Protein AF-A0A2T4IKH6-F1 (afdb_monomer_lite)

pLDDT: mean 88.62, std 9.6, range [51.62, 98.0]

Secondary structure (DSSP, 8-state):
-HHHHHHHHHHHT--HHHHHHHHHHHHHHHHHHTTTSHHHHHHHTSTTHHHHHHHHTT--

Structure (mmCIF, N/CA/C/O backbone):
data_AF-A0A2T4IKH6-F1
#
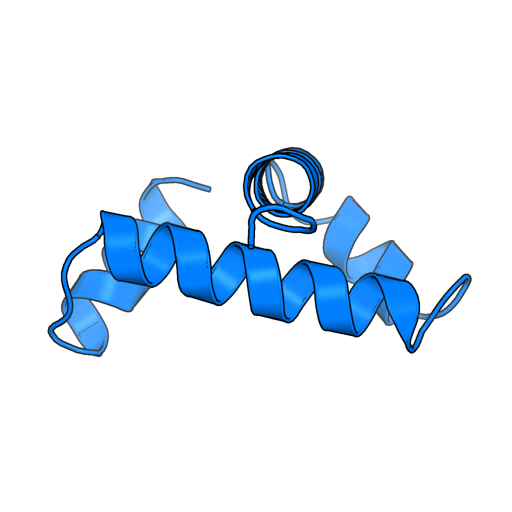_entry.id   AF-A0A2T4IKH6-F1
#
loop_
_atom_site.group_PDB
_atom_site.id
_atom_site.type_symbol
_atom_site.label_atom_id
_atom_site.label_alt_id
_atom_site.label_comp_id
_atom_site.label_asym_id
_atom_site.label_entity_id
_atom_site.label_seq_id
_atom_site.pdbx_PDB_ins_code
_atom_site.Cartn_x
_atom_site.Cartn_y
_atom_site.Cartn_z
_atom_site.occupancy
_atom_site.B_iso_or_equiv
_atom_site.au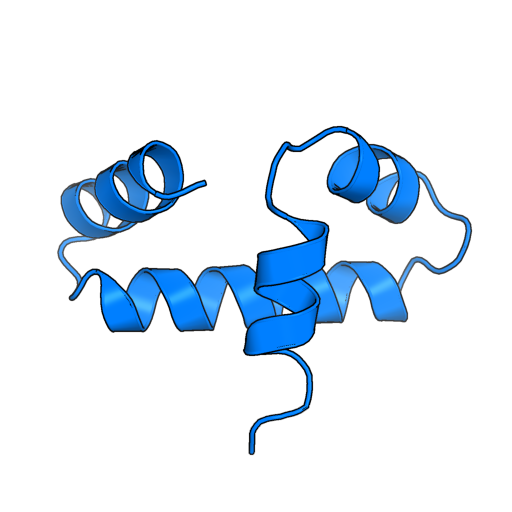th_seq_id
_atom_site.auth_comp_id
_atom_site.auth_asym_id
_atom_site.auth_atom_id
_atom_site.pdbx_PDB_model_num
ATOM 1 N N . MET A 1 1 ? -4.713 5.585 -1.346 1.00 88.31 1 MET A N 1
ATOM 2 C CA . MET A 1 1 ? -4.284 4.314 -0.727 1.00 88.31 1 MET A CA 1
ATOM 3 C C . MET A 1 1 ? -5.262 3.792 0.324 1.00 88.31 1 MET A C 1
ATOM 5 O O . MET A 1 1 ? -5.761 2.689 0.149 1.00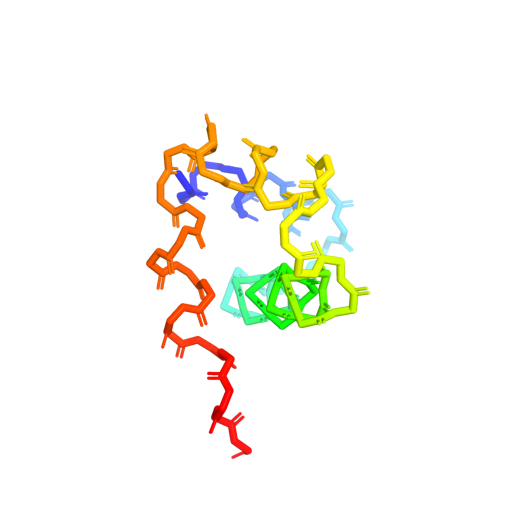 88.31 1 MET A O 1
ATOM 9 N N . GLU A 1 2 ? -5.608 4.570 1.355 1.00 89.06 2 GLU A N 1
ATOM 10 C CA . GLU A 1 2 ? -6.522 4.132 2.433 1.00 89.06 2 GLU A CA 1
ATOM 11 C C . GLU A 1 2 ? -7.857 3.551 1.941 1.00 89.06 2 GLU A C 1
ATOM 13 O O . GLU A 1 2 ? -8.246 2.467 2.366 1.00 89.06 2 GLU A O 1
ATOM 18 N N . GLU A 1 3 ? -8.540 4.216 1.002 1.00 92.25 3 GLU A N 1
ATOM 19 C CA . GLU A 1 3 ? -9.807 3.708 0.450 1.00 92.25 3 GLU A CA 1
ATOM 20 C C . GLU A 1 3 ? -9.631 2.338 -0.226 1.00 92.25 3 GLU A C 1
ATOM 22 O O . GLU A 1 3 ? -10.453 1.439 -0.061 1.00 92.25 3 GLU A O 1
ATOM 27 N N . PHE A 1 4 ? -8.536 2.147 -0.964 1.00 92.00 4 PHE A N 1
ATOM 28 C CA . PHE A 1 4 ? -8.255 0.890 -1.654 1.00 92.00 4 PHE A CA 1
ATOM 29 C C . PHE A 1 4 ? -7.983 -0.245 -0.665 1.00 92.00 4 PHE A C 1
ATOM 31 O O . PHE A 1 4 ? -8.569 -1.319 -0.795 1.00 92.00 4 PHE A O 1
ATOM 38 N N . VAL A 1 5 ? -7.159 0.008 0.355 1.00 93.25 5 VAL A N 1
ATOM 39 C CA . VAL A 1 5 ? -6.881 -0.965 1.420 1.00 93.25 5 VAL A CA 1
ATOM 40 C C . VAL A 1 5 ? -8.161 -1.303 2.188 1.00 93.25 5 VAL A C 1
ATOM 42 O O . VAL A 1 5 ? -8.452 -2.476 2.403 1.00 93.25 5 VAL A O 1
ATOM 45 N N . SER A 1 6 ? -8.983 -0.301 2.514 1.00 95.00 6 SER A N 1
ATOM 46 C CA . SER A 1 6 ? -10.278 -0.489 3.181 1.00 95.00 6 SER A CA 1
ATOM 47 C C . SER A 1 6 ? -11.246 -1.348 2.356 1.00 95.00 6 SER A C 1
ATOM 49 O O . SER A 1 6 ? -11.906 -2.250 2.885 1.00 95.00 6 SER A O 1
ATOM 51 N N . ARG A 1 7 ? -11.288 -1.149 1.032 1.00 96.25 7 ARG A N 1
ATOM 52 C CA . ARG A 1 7 ? -12.086 -1.987 0.123 1.00 96.25 7 ARG A CA 1
ATOM 53 C C . ARG A 1 7 ? -11.577 -3.426 0.067 1.00 96.25 7 ARG A C 1
ATOM 55 O O . ARG A 1 7 ? -12.397 -4.340 0.072 1.00 96.25 7 ARG A O 1
ATOM 62 N N . ILE A 1 8 ? -10.261 -3.646 0.047 1.00 95.50 8 ILE A N 1
ATOM 63 C CA . ILE A 1 8 ? -9.681 -4.998 0.120 1.00 95.50 8 ILE A CA 1
ATOM 64 C C . ILE A 1 8 ? -10.054 -5.665 1.443 1.00 95.50 8 ILE A C 1
ATOM 66 O O . ILE A 1 8 ? -10.586 -6.773 1.432 1.00 95.50 8 ILE A O 1
ATOM 70 N N . ALA A 1 9 ? -9.835 -4.976 2.564 1.00 97.12 9 ALA A N 1
ATOM 71 C CA . ALA A 1 9 ? -10.145 -5.473 3.899 1.00 97.12 9 ALA A CA 1
ATOM 72 C C . ALA A 1 9 ? -11.616 -5.900 4.015 1.00 97.12 9 ALA A C 1
ATOM 74 O O . ALA A 1 9 ? -11.911 -7.012 4.447 1.00 97.12 9 ALA A O 1
ATOM 75 N N . THR A 1 10 ? -12.530 -5.062 3.518 1.00 98.00 10 THR A N 1
ATOM 76 C CA . THR A 1 10 ? -13.974 -5.340 3.502 1.00 98.00 10 THR A CA 1
ATOM 77 C C . THR A 1 10 ? -14.324 -6.544 2.628 1.00 98.00 10 THR A C 1
ATOM 79 O O . THR A 1 10 ? -15.078 -7.413 3.055 1.00 98.00 10 THR A O 1
ATOM 82 N N . ASN A 1 11 ? -13.779 -6.619 1.411 1.00 97.69 11 ASN A N 1
ATOM 83 C CA . ASN A 1 11 ? -14.122 -7.677 0.457 1.00 97.69 11 ASN A CA 1
ATOM 84 C C . ASN A 1 11 ? -13.573 -9.050 0.861 1.00 97.69 11 ASN A C 1
ATOM 86 O O . ASN A 1 11 ? -14.188 -10.068 0.557 1.00 97.69 11 ASN A O 1
ATOM 90 N N . VAL A 1 12 ? -12.407 -9.080 1.510 1.00 96.38 12 VAL A N 1
ATOM 91 C CA . VAL A 1 12 ? -11.744 -10.318 1.949 1.00 96.38 12 VAL A CA 1
ATOM 92 C C . VAL A 1 12 ? -12.156 -10.695 3.381 1.00 96.38 12 VAL A C 1
ATOM 94 O O . VAL A 1 12 ? -12.035 -11.854 3.767 1.00 96.38 12 VAL A O 1
ATOM 97 N N . GLY A 1 13 ? -12.689 -9.746 4.157 1.00 96.94 13 GLY A N 1
ATOM 98 C CA . GLY A 1 13 ? -13.112 -9.962 5.542 1.00 96.94 13 GLY A CA 1
ATOM 99 C C . GLY A 1 13 ? -11.943 -10.006 6.527 1.00 96.94 13 GLY A C 1
ATOM 100 O O . GLY A 1 13 ? -11.952 -10.811 7.455 1.00 96.94 13 GLY A O 1
ATOM 101 N N . VAL A 1 14 ? -10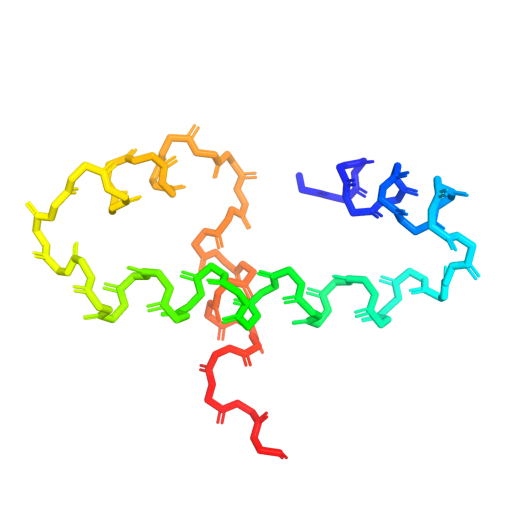.924 -9.170 6.311 1.00 97.25 14 VAL A N 1
ATOM 102 C CA . VAL A 1 14 ? -9.715 -9.101 7.148 1.00 97.25 14 VAL A CA 1
ATOM 103 C C . VAL A 1 14 ? -9.575 -7.742 7.820 1.00 97.25 14 VAL A C 1
ATOM 105 O O . VAL A 1 14 ? -10.194 -6.761 7.410 1.00 97.25 14 VAL A O 1
ATOM 108 N N . ASP A 1 15 ? -8.735 -7.686 8.852 1.00 96.44 15 ASP A N 1
ATOM 109 C CA . ASP A 1 15 ? -8.390 -6.431 9.511 1.00 96.44 15 ASP A CA 1
ATOM 110 C C . ASP A 1 15 ? -7.718 -5.445 8.524 1.00 96.44 15 ASP A C 1
ATOM 112 O O . ASP A 1 15 ? -6.851 -5.861 7.743 1.00 96.44 15 ASP A O 1
ATOM 116 N N . PRO A 1 16 ? -8.078 -4.145 8.537 1.00 94.25 16 PRO A N 1
ATOM 117 C CA . PRO A 1 16 ? -7.482 -3.154 7.645 1.00 94.25 16 PRO A CA 1
ATOM 118 C C . PRO A 1 16 ? -5.961 -3.031 7.758 1.00 94.25 16 PRO A C 1
ATOM 120 O O . PRO A 1 16 ? -5.308 -2.838 6.737 1.00 94.25 16 PRO A O 1
ATOM 123 N N . ALA A 1 17 ? -5.377 -3.177 8.951 1.00 93.81 17 ALA A N 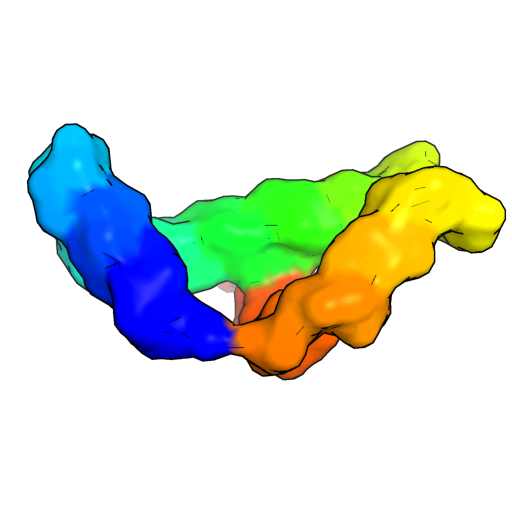1
ATOM 124 C CA . ALA A 1 17 ? -3.927 -3.121 9.123 1.00 93.81 17 ALA A CA 1
ATOM 125 C C . ALA A 1 17 ? -3.241 -4.367 8.542 1.00 93.81 17 ALA A C 1
ATOM 127 O O . ALA A 1 17 ? -2.155 -4.263 7.970 1.00 93.81 17 ALA A O 1
ATOM 128 N N . LEU A 1 18 ? -3.892 -5.534 8.613 1.00 95.31 18 LEU A N 1
ATOM 129 C CA . LEU A 1 18 ? -3.408 -6.741 7.939 1.00 95.31 18 LEU A CA 1
ATOM 130 C C . LEU A 1 18 ? -3.454 -6.589 6.412 1.00 95.31 18 LEU A C 1
ATOM 132 O O . LEU A 1 18 ? -2.501 -6.970 5.733 1.00 95.31 18 LEU A O 1
ATOM 136 N N . ALA A 1 19 ? -4.530 -6.010 5.871 1.00 96.31 19 ALA A N 1
ATOM 137 C CA . ALA A 1 19 ? -4.628 -5.712 4.443 1.00 96.31 19 ALA A CA 1
ATOM 138 C C . ALA A 1 19 ? -3.559 -4.698 3.998 1.00 96.31 19 ALA A C 1
ATOM 140 O O . ALA A 1 19 ? -2.924 -4.904 2.966 1.00 96.31 19 ALA A O 1
ATOM 141 N N . ASP A 1 20 ? -3.324 -3.648 4.791 1.00 94.75 20 ASP A N 1
ATOM 142 C CA . ASP A 1 20 ? -2.296 -2.627 4.546 1.00 94.75 20 ASP A CA 1
ATOM 143 C C . ASP A 1 20 ? -0.903 -3.265 4.440 1.00 94.75 20 ASP A C 1
ATOM 145 O O . ASP A 1 20 ? -0.211 -3.088 3.434 1.00 94.75 20 ASP A O 1
ATOM 149 N N . LYS A 1 21 ? -0.539 -4.092 5.434 1.00 94.75 21 LYS A N 1
ATOM 150 C CA . LYS A 1 21 ? 0.744 -4.808 5.465 1.00 94.75 21 LYS A CA 1
ATOM 151 C C . LYS A 1 21 ? 0.885 -5.760 4.279 1.00 94.75 21 LYS A C 1
ATOM 153 O O . LYS A 1 21 ? 1.897 -5.740 3.582 1.00 94.75 21 LYS A O 1
ATOM 158 N N . ALA A 1 22 ? -0.132 -6.585 4.019 1.00 95.56 22 ALA A N 1
ATOM 159 C CA . ALA A 1 22 ? -0.104 -7.563 2.933 1.00 95.56 22 ALA A CA 1
ATOM 160 C C . ALA A 1 22 ? 0.063 -6.902 1.558 1.00 95.56 22 ALA A C 1
ATOM 162 O O . ALA A 1 22 ? 0.887 -7.349 0.762 1.00 95.56 22 ALA A O 1
ATOM 163 N N . VAL A 1 23 ? -0.678 -5.822 1.289 1.00 93.81 23 VAL A N 1
ATOM 164 C CA . VAL A 1 23 ? -0.572 -5.083 0.024 1.00 93.81 23 VAL A CA 1
ATOM 165 C C . VAL A 1 23 ? 0.812 -4.451 -0.115 1.00 93.81 23 VAL A C 1
ATOM 167 O O . VAL A 1 23 ? 1.415 -4.576 -1.179 1.00 93.81 23 VAL A O 1
ATOM 170 N N . GLY A 1 24 ? 1.350 -3.839 0.944 1.00 93.50 24 GLY A N 1
ATOM 171 C CA . GLY A 1 24 ? 2.711 -3.295 0.935 1.00 93.50 24 GLY A CA 1
ATOM 172 C C . GLY A 1 24 ? 3.768 -4.350 0.592 1.00 93.50 24 GLY A C 1
ATOM 173 O O . GLY A 1 24 ? 4.560 -4.144 -0.326 1.00 93.50 24 GLY A O 1
ATOM 174 N N . MET A 1 25 ? 3.713 -5.521 1.236 1.00 94.00 25 MET A N 1
ATOM 175 C CA . MET A 1 25 ? 4.627 -6.638 0.954 1.00 94.00 25 MET A CA 1
ATOM 176 C C . MET A 1 25 ? 4.496 -7.167 -0.485 1.00 94.00 25 MET A C 1
ATOM 178 O O . MET A 1 25 ? 5.503 -7.443 -1.136 1.00 94.00 25 MET A O 1
ATOM 182 N N . MET A 1 26 ? 3.271 -7.290 -1.013 1.00 92.06 26 MET A N 1
ATOM 183 C CA . MET A 1 26 ? 3.040 -7.728 -2.398 1.00 92.06 26 MET A CA 1
ATOM 184 C C . MET A 1 26 ? 3.619 -6.737 -3.411 1.00 92.06 26 MET A C 1
ATOM 186 O O . MET A 1 26 ? 4.266 -7.143 -4.375 1.00 92.06 26 MET A O 1
ATOM 190 N N . LEU A 1 27 ? 3.405 -5.438 -3.192 1.00 91.69 27 LEU A N 1
ATOM 191 C CA . LEU A 1 27 ? 3.936 -4.393 -4.063 1.00 91.69 27 LEU A CA 1
ATOM 192 C C . LEU A 1 27 ? 5.467 -4.318 -3.977 1.00 91.69 27 LEU A C 1
ATOM 194 O O . LEU A 1 27 ? 6.116 -4.198 -5.014 1.00 91.69 27 LEU A O 1
ATOM 198 N N . GLY A 1 28 ? 6.047 -4.468 -2.783 1.00 90.75 28 GLY A N 1
ATOM 199 C CA . GLY A 1 28 ? 7.499 -4.507 -2.588 1.00 90.75 28 GLY A CA 1
ATOM 200 C C . GLY A 1 28 ? 8.153 -5.714 -3.259 1.00 90.75 28 GLY A C 1
ATOM 201 O O . GLY A 1 28 ? 9.159 -5.587 -3.956 1.00 90.75 28 GLY A O 1
ATOM 202 N N . PHE A 1 29 ? 7.524 -6.890 -3.165 1.00 90.69 29 PHE A N 1
ATOM 203 C CA . PHE A 1 29 ? 7.935 -8.067 -3.933 1.00 90.69 29 PHE A CA 1
ATOM 204 C C . PHE A 1 29 ? 7.927 -7.803 -5.444 1.00 90.69 29 PHE A C 1
ATOM 206 O O . PHE A 1 29 ? 8.931 -8.047 -6.110 1.00 90.69 29 PHE A O 1
ATOM 213 N N . LEU A 1 30 ? 6.832 -7.255 -5.983 1.00 89.44 30 LEU A N 1
ATOM 214 C CA . LEU A 1 30 ? 6.741 -6.934 -7.410 1.00 89.44 30 LEU A CA 1
ATOM 215 C C . LEU A 1 30 ? 7.790 -5.902 -7.844 1.00 89.44 30 LEU A C 1
ATOM 217 O O . LEU A 1 30 ? 8.341 -6.028 -8.934 1.00 89.44 30 LEU A O 1
ATOM 221 N N . GLN A 1 31 ? 8.089 -4.907 -7.006 1.00 85.19 31 GLN A N 1
ATOM 222 C CA . GLN A 1 31 ? 9.115 -3.903 -7.289 1.00 85.19 31 GLN A CA 1
ATOM 223 C C . GLN A 1 31 ? 10.518 -4.524 -7.378 1.00 85.19 31 GLN A C 1
ATOM 225 O O . GLN A 1 31 ? 11.280 -4.167 -8.276 1.00 85.19 31 GLN A O 1
ATOM 230 N N . ARG A 1 32 ? 10.851 -5.473 -6.491 1.00 86.06 32 ARG A N 1
ATOM 231 C CA . ARG A 1 32 ? 12.141 -6.186 -6.507 1.00 86.06 32 ARG A CA 1
ATOM 232 C C . ARG A 1 32 ? 12.296 -7.106 -7.714 1.00 86.06 32 ARG A C 1
ATOM 234 O O . ARG A 1 32 ? 13.325 -7.070 -8.380 1.00 86.06 32 ARG A O 1
ATOM 241 N N . GLU A 1 33 ? 11.281 -7.918 -7.993 1.00 84.81 33 GLU A N 1
ATOM 242 C CA . GLU A 1 33 ? 11.345 -8.935 -9.053 1.00 84.81 33 GLU A CA 1
ATOM 243 C C . GLU A 1 33 ? 11.250 -8.345 -10.465 1.00 84.81 33 GLU A C 1
ATOM 245 O O . GLU A 1 33 ? 11.655 -8.977 -11.439 1.00 84.81 33 GLU A O 1
ATOM 250 N N . ALA A 1 34 ? 10.719 -7.129 -10.600 1.00 73.06 34 ALA A N 1
ATOM 251 C CA . ALA A 1 34 ? 10.532 -6.464 -11.884 1.00 73.06 34 ALA A CA 1
ATOM 252 C C . ALA A 1 34 ? 11.176 -5.070 -11.917 1.00 73.06 34 ALA A C 1
ATOM 254 O O . ALA A 1 34 ? 10.584 -4.132 -12.460 1.00 73.06 34 ALA A O 1
ATOM 255 N N . ALA A 1 35 ? 12.387 -4.947 -11.362 1.00 66.12 35 ALA A N 1
ATOM 256 C CA . ALA A 1 35 ? 13.193 -3.731 -11.448 1.00 66.12 35 ALA A CA 1
ATOM 257 C C . ALA A 1 35 ? 13.286 -3.235 -12.909 1.00 66.12 35 ALA A C 1
ATOM 259 O O . ALA A 1 35 ? 13.523 -4.018 -13.830 1.00 66.12 35 ALA A O 1
ATOM 260 N N . ASP A 1 36 ? 13.022 -1.940 -13.120 1.00 70.06 36 ASP A N 1
ATOM 261 C CA . ASP A 1 36 ? 12.916 -1.264 -14.429 1.00 70.06 36 ASP A CA 1
ATOM 262 C C . ASP A 1 36 ? 11.838 -1.808 -15.395 1.00 70.06 36 ASP A C 1
ATOM 264 O O . ASP A 1 36 ? 11.798 -1.474 -16.585 1.00 70.06 36 ASP A O 1
ATOM 268 N N . GLY A 1 37 ? 10.914 -2.624 -14.882 1.00 79.25 37 GLY A N 1
ATOM 269 C CA . GLY A 1 37 ? 9.851 -3.265 -15.643 1.00 79.25 37 GLY A CA 1
ATOM 270 C C . GLY A 1 37 ? 8.499 -2.532 -15.618 1.00 79.25 37 GLY A C 1
ATOM 271 O O . GLY A 1 37 ? 8.305 -1.521 -14.938 1.00 79.25 37 GLY A O 1
ATOM 272 N N . PRO A 1 38 ? 7.496 -3.060 -16.346 1.00 84.38 38 PRO A N 1
ATOM 273 C CA . PRO A 1 38 ? 6.126 -2.539 -16.335 1.00 84.38 38 PRO A CA 1
ATOM 274 C C . PRO A 1 38 ? 5.494 -2.462 -14.937 1.00 84.38 38 PRO A C 1
ATOM 276 O O . PRO A 1 38 ? 4.649 -1.599 -14.711 1.00 84.38 38 PRO A O 1
ATOM 279 N N . ALA A 1 39 ? 5.909 -3.330 -14.008 1.00 85.19 39 ALA A N 1
ATOM 280 C CA . ALA A 1 39 ? 5.421 -3.331 -12.632 1.00 85.19 39 ALA A CA 1
ATOM 281 C C . ALA A 1 39 ? 5.866 -2.079 -11.863 1.00 85.19 39 ALA A C 1
ATOM 283 O O . ALA A 1 39 ? 5.033 -1.456 -11.215 1.00 85.19 39 ALA A O 1
ATOM 284 N N . THR A 1 40 ? 7.124 -1.649 -12.002 1.00 85.62 40 THR A N 1
ATOM 285 C CA . THR A 1 40 ? 7.610 -0.403 -11.389 1.00 85.62 40 THR A CA 1
ATOM 286 C C . THR A 1 40 ? 6.803 0.795 -11.874 1.00 85.62 40 THR A C 1
ATOM 288 O O . THR A 1 40 ? 6.264 1.537 -11.059 1.00 85.62 40 THR A O 1
ATOM 291 N N . ARG A 1 41 ? 6.594 0.918 -13.194 1.00 88.31 41 ARG A N 1
ATOM 292 C CA . ARG A 1 41 ? 5.760 1.997 -13.758 1.00 88.31 41 ARG A CA 1
ATOM 293 C C . ARG A 1 41 ? 4.311 1.949 -13.272 1.00 88.31 41 ARG A C 1
ATOM 295 O O . ARG A 1 41 ? 3.690 2.991 -13.093 1.00 88.31 41 ARG A O 1
ATOM 302 N N . MET A 1 42 ? 3.757 0.751 -13.084 1.00 88.94 42 MET A N 1
ATOM 303 C CA . MET A 1 42 ? 2.414 0.583 -12.529 1.00 88.94 42 MET A CA 1
ATOM 304 C C . MET A 1 42 ? 2.355 1.054 -11.071 1.00 88.94 42 MET A C 1
ATOM 306 O O . MET A 1 42 ? 1.424 1.766 -10.714 1.00 88.94 42 MET A O 1
ATOM 310 N N . ILE A 1 43 ? 3.335 0.678 -10.247 1.00 88.62 43 ILE A N 1
ATOM 311 C CA . ILE A 1 43 ? 3.412 1.066 -8.832 1.00 88.62 43 ILE A CA 1
ATOM 312 C C . ILE A 1 43 ? 3.540 2.587 -8.707 1.00 88.62 43 ILE A C 1
ATOM 314 O O . ILE A 1 43 ? 2.770 3.200 -7.975 1.00 88.62 43 ILE A O 1
ATOM 318 N N . GLU A 1 44 ? 4.431 3.207 -9.482 1.00 88.56 44 GLU A N 1
ATOM 319 C CA . GLU A 1 44 ? 4.615 4.666 -9.510 1.00 88.56 44 GLU A CA 1
ATOM 320 C C . GLU A 1 44 ? 3.355 5.426 -9.955 1.00 88.56 44 GLU A C 1
ATOM 322 O O . GLU A 1 44 ? 3.142 6.570 -9.556 1.00 88.56 44 GLU A O 1
ATOM 327 N N . ALA A 1 45 ? 2.498 4.796 -10.764 1.00 91.00 45 ALA A N 1
ATOM 328 C CA . ALA A 1 45 ? 1.235 5.380 -11.204 1.00 91.00 45 ALA A CA 1
ATOM 329 C C . ALA A 1 45 ? 0.116 5.302 -10.147 1.00 91.00 45 ALA A C 1
ATOM 331 O O . ALA A 1 45 ? -0.921 5.942 -10.328 1.00 91.00 45 ALA A O 1
ATOM 332 N N . ILE A 1 46 ? 0.288 4.533 -9.062 1.00 89.56 46 ILE A N 1
ATOM 333 C CA . ILE A 1 46 ? -0.705 4.393 -7.989 1.00 89.56 46 ILE A CA 1
ATOM 334 C C . ILE A 1 46 ? -0.369 5.372 -6.850 1.00 89.56 46 ILE A C 1
ATOM 336 O O . ILE A 1 46 ? 0.630 5.190 -6.150 1.00 89.56 46 ILE A O 1
ATOM 340 N N . PRO A 1 47 ? -1.221 6.380 -6.581 1.00 90.81 47 PRO A N 1
ATOM 341 C CA . PRO A 1 47 ? -0.973 7.332 -5.503 1.00 90.81 47 PRO A CA 1
ATOM 342 C C . PRO A 1 47 ? -0.910 6.654 -4.126 1.00 90.81 47 PRO A C 1
ATOM 344 O O . PRO A 1 47 ? -1.886 6.035 -3.676 1.00 90.81 47 PRO A O 1
ATOM 347 N N . GLY A 1 48 ? 0.217 6.820 -3.432 1.00 91.19 48 GLY A N 1
ATOM 348 C CA . GLY A 1 48 ? 0.458 6.243 -2.109 1.00 91.19 48 GLY A CA 1
ATOM 349 C C . GLY A 1 48 ? 1.043 4.826 -2.118 1.00 91.19 48 GLY A C 1
ATOM 350 O O . GLY A 1 48 ? 1.242 4.261 -1.045 1.00 91.19 48 GLY A O 1
ATOM 351 N N . ALA A 1 49 ? 1.267 4.211 -3.288 1.00 91.62 49 ALA A N 1
ATOM 352 C CA . ALA A 1 49 ? 1.792 2.847 -3.363 1.00 91.62 49 ALA A CA 1
ATOM 353 C C . ALA A 1 49 ? 3.275 2.773 -2.989 1.00 91.62 49 ALA A C 1
ATOM 355 O O . ALA A 1 49 ? 3.663 1.870 -2.253 1.00 91.62 49 ALA A O 1
ATOM 356 N N . SER A 1 50 ? 4.091 3.728 -3.440 1.00 89.94 50 SER A N 1
ATOM 357 C CA . SER A 1 50 ? 5.516 3.784 -3.093 1.00 89.94 50 SER A CA 1
ATOM 358 C C . SER A 1 50 ? 5.730 3.980 -1.591 1.00 89.94 50 SER A C 1
ATOM 360 O O . SER A 1 50 ? 6.596 3.340 -1.004 1.00 89.94 50 SER A O 1
ATOM 362 N N . GLU A 1 51 ? 4.910 4.811 -0.945 1.00 92.19 51 GLU A N 1
ATOM 363 C CA . GLU A 1 51 ? 4.921 5.008 0.505 1.00 92.19 51 GLU A CA 1
ATOM 364 C C . GLU A 1 51 ? 4.491 3.743 1.251 1.00 92.19 51 GLU A C 1
ATOM 366 O O . GLU A 1 51 ? 5.062 3.416 2.289 1.00 92.19 51 GLU A O 1
ATOM 371 N N . LEU A 1 52 ? 3.507 3.012 0.720 1.00 91.94 52 LEU A N 1
ATOM 372 C CA . LEU A 1 52 ? 3.042 1.759 1.310 1.00 91.94 52 LEU A CA 1
ATOM 373 C C . LEU A 1 52 ? 4.094 0.646 1.205 1.00 91.94 52 LEU A C 1
ATOM 375 O O . LEU A 1 52 ? 4.271 -0.113 2.155 1.00 91.94 52 LEU A O 1
ATOM 379 N N . VAL A 1 53 ? 4.807 0.575 0.076 1.00 91.19 53 VAL A N 1
ATOM 380 C CA . VAL A 1 53 ? 5.981 -0.291 -0.084 1.00 91.19 53 VAL A CA 1
ATOM 381 C C . VAL A 1 53 ? 7.044 0.109 0.928 1.00 91.19 53 VAL A C 1
ATOM 383 O O . VAL A 1 53 ? 7.430 -0.716 1.737 1.00 91.19 53 VAL A O 1
ATOM 386 N N . ALA A 1 54 ? 7.449 1.379 0.977 1.00 90.81 54 ALA A N 1
ATOM 387 C CA . ALA A 1 54 ? 8.475 1.840 1.915 1.00 90.81 54 ALA A CA 1
ATOM 388 C C . ALA A 1 54 ? 8.114 1.599 3.394 1.00 90.81 54 ALA A C 1
ATOM 390 O O . ALA A 1 54 ? 9.005 1.438 4.223 1.00 90.81 54 ALA A O 1
ATOM 391 N N . LYS A 1 55 ? 6.818 1.586 3.727 1.00 91.06 55 LYS A N 1
ATOM 392 C CA . LYS A 1 55 ? 6.318 1.323 5.080 1.00 91.06 55 LYS A CA 1
ATOM 393 C C . LYS A 1 55 ? 6.438 -0.145 5.494 1.00 91.06 55 LYS A C 1
ATOM 395 O O . LYS A 1 55 ? 6.682 -0.393 6.662 1.00 91.06 55 LYS A O 1
ATOM 400 N N . HIS A 1 56 ? 6.223 -1.096 4.583 1.00 90.69 56 HIS A N 1
ATOM 401 C CA . HIS A 1 56 ? 6.090 -2.523 4.933 1.00 90.69 56 HIS A CA 1
ATOM 402 C C . HIS A 1 56 ? 7.134 -3.430 4.287 1.00 90.69 56 HIS A C 1
ATOM 404 O O . HIS A 1 56 ? 7.278 -4.586 4.680 1.00 90.69 56 HIS A O 1
ATOM 410 N N . ASP A 1 57 ? 7.843 -2.942 3.278 1.00 75.06 57 ASP A N 1
ATOM 411 C CA . ASP A 1 57 ? 8.871 -3.690 2.580 1.00 75.06 57 ASP A CA 1
ATOM 412 C C . ASP A 1 57 ? 10.205 -3.549 3.323 1.00 75.06 57 ASP A C 1
ATOM 414 O O . ASP A 1 57 ? 10.869 -2.518 3.254 1.00 75.06 57 ASP A O 1
ATOM 418 N N . GLY A 1 58 ? 10.569 -4.591 4.076 1.00 64.94 58 GLY A N 1
ATOM 419 C CA . GLY A 1 58 ? 11.750 -4.617 4.949 1.00 64.94 58 GLY A CA 1
ATOM 420 C C . GLY A 1 58 ? 11.441 -4.655 6.451 1.00 64.94 58 GLY A C 1
ATOM 421 O O . GLY A 1 58 ? 12.375 -4.697 7.249 1.00 64.94 58 GLY A O 1
ATOM 422 N N . GLU A 1 59 ? 10.163 -4.658 6.843 1.00 57.19 59 GLU A N 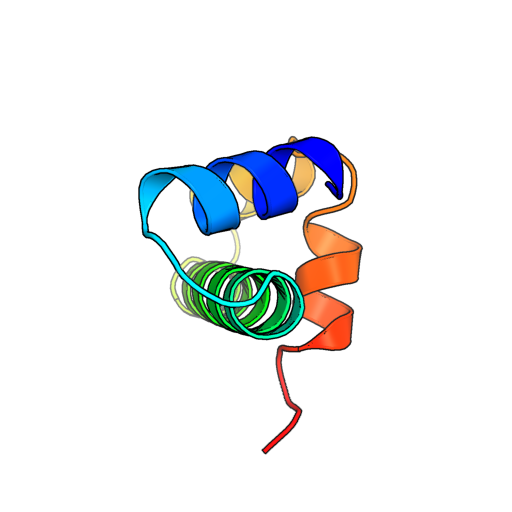1
ATOM 423 C CA . GLU A 1 59 ? 9.739 -4.888 8.229 1.00 57.19 59 GLU A CA 1
ATOM 424 C C . GLU A 1 59 ? 9.513 -6.401 8.446 1.00 57.19 59 GLU A C 1
ATOM 426 O O . GLU A 1 59 ? 8.457 -6.931 8.084 1.00 57.19 59 GLU A O 1
ATOM 431 N N . ASP A 1 60 ? 10.532 -7.092 8.978 1.00 51.62 60 ASP A N 1
ATOM 432 C CA . ASP A 1 60 ? 10.448 -8.497 9.431 1.00 51.62 60 ASP A CA 1
ATOM 433 C C . ASP A 1 60 ? 9.441 -8.658 10.591 1.00 51.62 60 ASP A C 1
ATOM 435 O O . ASP A 1 60 ? 9.613 -7.988 11.638 1.00 51.62 60 ASP A O 1
#

Radius of gyration: 11.39 Å; chains: 1; bounding box: 27×18×26 Å

Organism: NCBI:txid1776423

Foldseek 3Di:
DQVVLVVVCVVVVHDSVVSLLVLLQVLLVQCVVAPVHPSVVVQVPDPCSVVSVVVRVPDD

Sequence (60 aa):
MEEFVSRIATNVGVDPALADKAVGMMLGFLQREAADGPATRMIEAIPGASELVAKHDGED